Protein AF-A0A8T3THC9-F1 (afdb_monomer)

Secondary structure (DSSP, 8-state):
------HHHHHHHHHHTT-EEETTPPP-SSPEEEEEPSSS-EEEEE-S---SPP-EEE-

Sequence (59 aa):
HQFHADGDHFRAWARRRGYLFCRLSDVRELMRPVPIPGDEARWGVCDGLHPEAHELVPA

Foldseek 3Di:
DQQDLPPVVVLVVCLVVVEWEFPPARRDSDWDWDFDDDPDTYIYTHPPPDPDDGDTDRD

Radius of gyration: 11.05 Å; Cα contacts (8 Å, |Δi|>4): 98; chains: 1; bounding box: 31×24×23 Å

Structure (mmCIF, N/CA/C/O backbone):
data_AF-A0A8T3THC9-F1
#
_entry.id   AF-A0A8T3THC9-F1
#
loop_
_atom_site.group_PDB
_atom_site.id
_atom_site.type_symbol
_atom_site.label_atom_id
_atom_site.label_alt_id
_atom_site.label_comp_id
_atom_site.label_asym_id
_atom_site.label_entity_id
_atom_site.label_seq_id
_atom_site.pdbx_PDB_ins_code
_atom_site.Cartn_x
_atom_site.Cartn_y
_atom_site.Cartn_z
_atom_site.occupancy
_atom_site.B_iso_or_equiv
_atom_site.auth_seq_id
_atom_site.auth_comp_id
_atom_site.auth_asym_id
_atom_site.auth_atom_id
_atom_s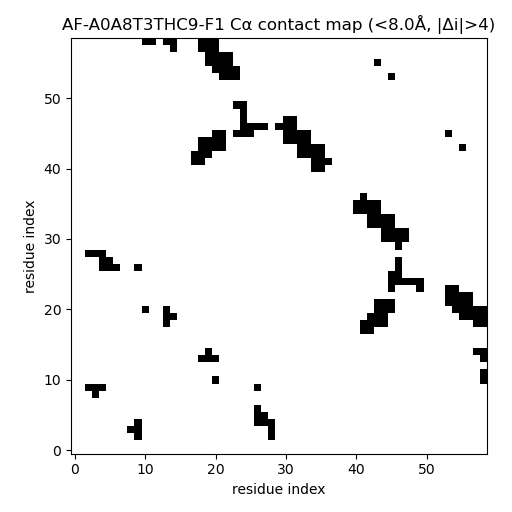ite.pdbx_PDB_model_num
ATOM 1 N N . HIS A 1 1 ? 20.773 -5.523 4.134 1.00 47.22 1 HIS A N 1
ATOM 2 C CA . HIS A 1 1 ? 19.379 -5.626 3.663 1.00 47.22 1 HIS A CA 1
ATOM 3 C C . HIS A 1 1 ? 19.132 -4.443 2.748 1.00 47.22 1 HIS A C 1
ATOM 5 O O . HIS A 1 1 ? 19.052 -3.335 3.256 1.00 47.22 1 HIS A O 1
ATOM 11 N N . GLN A 1 2 ? 19.147 -4.635 1.432 1.00 51.81 2 GLN A N 1
ATOM 12 C CA . GLN A 1 2 ? 18.858 -3.544 0.500 1.00 51.81 2 GLN A CA 1
ATOM 13 C C . GLN A 1 2 ? 17.383 -3.639 0.118 1.00 51.81 2 GLN A C 1
ATOM 15 O O . GLN A 1 2 ? 16.892 -4.720 -0.207 1.00 51.81 2 GLN A O 1
ATOM 20 N N . PHE A 1 3 ? 16.664 -2.530 0.255 1.00 56.72 3 PHE A N 1
ATOM 21 C CA . PHE A 1 3 ? 15.320 -2.408 -0.285 1.00 56.72 3 PHE A CA 1
ATOM 22 C C . PHE A 1 3 ? 15.498 -2.312 -1.802 1.00 56.72 3 PHE A C 1
ATOM 24 O O . PHE A 1 3 ? 16.071 -1.350 -2.300 1.00 56.72 3 PHE A O 1
ATOM 31 N N . HIS A 1 4 ? 15.136 -3.362 -2.532 1.00 63.50 4 HIS A N 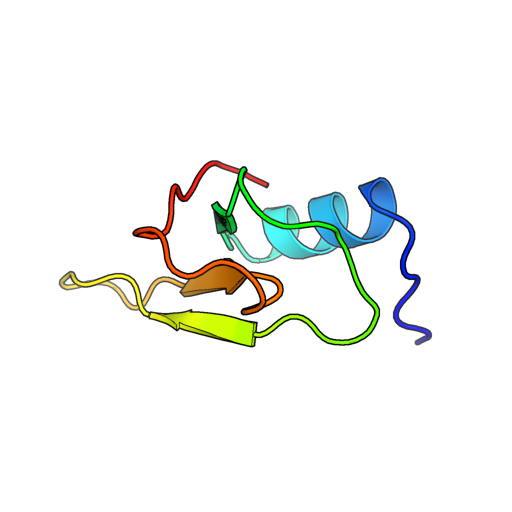1
ATOM 32 C CA . HIS A 1 4 ? 15.223 -3.347 -3.986 1.00 63.50 4 HIS A CA 1
ATOM 33 C C . HIS A 1 4 ? 13.915 -2.768 -4.520 1.00 63.50 4 HIS A C 1
ATOM 35 O O . HIS A 1 4 ? 12.850 -3.265 -4.166 1.00 63.50 4 HIS A O 1
ATOM 41 N N . ALA A 1 5 ? 13.990 -1.763 -5.397 1.00 68.44 5 ALA A N 1
ATOM 42 C CA . ALA A 1 5 ? 12.833 -1.248 -6.142 1.00 68.44 5 ALA A CA 1
ATOM 43 C C . ALA A 1 5 ? 12.230 -2.284 -7.121 1.00 68.44 5 ALA A C 1
ATOM 45 O O . ALA A 1 5 ? 11.313 -1.978 -7.874 1.00 68.44 5 ALA A O 1
ATOM 46 N N . ASP A 1 6 ? 12.753 -3.511 -7.110 1.00 85.56 6 ASP A N 1
ATOM 47 C CA . ASP A 1 6 ? 12.181 -4.665 -7.781 1.00 85.56 6 ASP A CA 1
ATOM 48 C C . ASP A 1 6 ? 10.785 -4.964 -7.2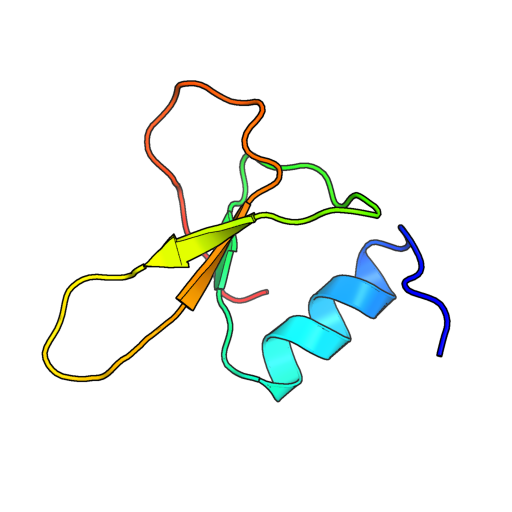12 1.00 85.56 6 ASP A C 1
ATOM 50 O O . ASP A 1 6 ? 10.610 -5.248 -6.017 1.00 85.56 6 ASP A O 1
ATOM 54 N N . GLY A 1 7 ? 9.790 -4.895 -8.097 1.00 86.94 7 GLY A N 1
ATOM 55 C CA . GLY A 1 7 ? 8.392 -5.106 -7.757 1.00 86.94 7 GLY A CA 1
ATOM 56 C C . GLY A 1 7 ? 8.122 -6.472 -7.133 1.00 86.94 7 GLY A C 1
ATOM 57 O O . GLY A 1 7 ? 7.359 -6.558 -6.171 1.00 86.94 7 GLY A O 1
ATOM 58 N N . ASP A 1 8 ? 8.780 -7.528 -7.603 1.00 89.81 8 ASP A N 1
ATOM 59 C CA . ASP A 1 8 ? 8.535 -8.893 -7.141 1.00 89.81 8 ASP A CA 1
ATOM 60 C C . ASP A 1 8 ? 9.118 -9.121 -5.748 1.00 89.81 8 ASP A C 1
ATOM 62 O O . ASP A 1 8 ? 8.469 -9.725 -4.881 1.00 89.81 8 ASP A O 1
ATOM 66 N N . HIS A 1 9 ? 10.311 -8.581 -5.486 1.00 89.81 9 HIS A N 1
ATOM 67 C CA . HIS A 1 9 ? 10.913 -8.622 -4.155 1.00 89.81 9 HIS A CA 1
ATOM 68 C C . HIS A 1 9 ? 10.068 -7.875 -3.123 1.00 89.81 9 HIS A C 1
ATOM 70 O O . HIS A 1 9 ? 9.810 -8.404 -2.034 1.00 89.81 9 HIS A O 1
ATOM 76 N N . PHE A 1 10 ? 9.594 -6.677 -3.467 1.00 90.38 10 PHE A N 1
ATOM 77 C CA . PHE A 1 10 ? 8.704 -5.913 -2.604 1.00 90.38 10 PHE A CA 1
ATOM 78 C C . PHE A 1 10 ? 7.383 -6.651 -2.347 1.00 90.38 10 PHE A C 1
ATOM 80 O O . PHE A 1 10 ? 6.990 -6.827 -1.191 1.00 90.38 10 PHE A O 1
ATOM 87 N N . ARG A 1 11 ? 6.721 -7.157 -3.395 1.00 90.56 11 ARG A N 1
ATOM 88 C CA . ARG A 1 11 ? 5.458 -7.901 -3.262 1.00 90.56 11 ARG A CA 1
ATOM 89 C C . ARG A 1 11 ? 5.622 -9.146 -2.401 1.00 90.56 11 ARG A C 1
ATOM 91 O O . ARG A 1 11 ? 4.791 -9.433 -1.542 1.00 90.56 11 ARG A O 1
ATOM 98 N N . ALA A 1 12 ? 6.722 -9.881 -2.569 1.00 92.75 12 ALA A N 1
ATOM 99 C CA . ALA A 1 12 ? 7.040 -11.027 -1.721 1.00 92.75 12 ALA A CA 1
ATOM 100 C C . ALA A 1 12 ? 7.264 -10.634 -0.252 1.00 92.75 12 ALA A C 1
ATOM 102 O O . ALA A 1 12 ? 6.880 -11.385 0.648 1.00 92.75 12 ALA A O 1
ATOM 103 N N . TRP A 1 13 ? 7.888 -9.485 0.008 1.00 91.19 13 TRP A N 1
ATOM 104 C CA . TRP A 1 13 ? 8.070 -8.949 1.357 1.00 91.19 13 TRP A CA 1
ATOM 105 C C . TRP A 1 13 ? 6.741 -8.530 2.002 1.00 91.19 13 TRP A C 1
ATOM 107 O O . TRP A 1 13 ? 6.521 -8.847 3.176 1.00 91.19 13 TRP A O 1
ATOM 117 N N . ALA A 1 14 ? 5.859 -7.877 1.239 1.00 93.25 14 ALA A N 1
ATOM 118 C CA . ALA A 1 14 ? 4.555 -7.403 1.698 1.00 93.25 14 ALA A CA 1
ATOM 119 C C . ALA A 1 14 ? 3.614 -8.573 2.022 1.00 93.25 14 ALA A C 1
ATOM 121 O O . ALA A 1 14 ? 3.064 -8.626 3.123 1.00 93.25 14 ALA A O 1
ATOM 122 N N . ARG A 1 15 ? 3.537 -9.584 1.142 1.00 94.31 15 ARG A N 1
ATOM 123 C CA . ARG A 1 15 ? 2.762 -10.817 1.380 1.00 94.31 15 ARG A CA 1
ATOM 124 C C . ARG A 1 15 ? 3.152 -11.524 2.670 1.00 94.31 15 ARG A C 1
ATOM 126 O O . ARG A 1 15 ? 2.285 -11.893 3.452 1.00 94.31 15 ARG A O 1
ATOM 133 N N . ARG A 1 16 ? 4.456 -11.671 2.932 1.00 94.31 16 ARG A N 1
ATOM 134 C CA . ARG A 1 16 ? 4.961 -12.309 4.164 1.00 94.31 16 ARG A CA 1
ATOM 135 C C . ARG A 1 16 ? 4.546 -11.579 5.443 1.00 94.31 16 ARG A C 1
ATOM 137 O O . ARG A 1 16 ? 4.597 -12.175 6.511 1.00 94.31 16 ARG A O 1
ATOM 144 N N . ARG A 1 17 ? 4.182 -10.300 5.345 1.00 92.12 17 ARG A N 1
ATOM 145 C CA . ARG A 1 17 ? 3.744 -9.453 6.464 1.00 92.12 17 ARG A CA 1
ATOM 146 C C . ARG A 1 17 ? 2.231 -9.242 6.502 1.00 92.12 17 ARG A C 1
ATOM 148 O O . ARG A 1 17 ? 1.756 -8.551 7.394 1.00 92.12 17 ARG A O 1
ATOM 155 N N . GLY A 1 18 ? 1.489 -9.801 5.544 1.00 94.31 18 GLY A N 1
ATOM 156 C CA . GLY A 1 18 ? 0.053 -9.558 5.404 1.00 94.31 18 GLY A CA 1
ATOM 157 C C . GLY A 1 18 ? -0.290 -8.124 4.989 1.00 94.31 18 GLY A C 1
ATOM 158 O O . GLY A 1 18 ? -1.408 -7.678 5.227 1.00 94.31 18 GLY A O 1
ATOM 159 N N . TYR A 1 19 ? 0.656 -7.384 4.402 1.00 95.44 19 TYR A N 1
ATOM 160 C CA . TYR A 1 19 ? 0.409 -6.017 3.940 1.00 95.44 19 TYR A CA 1
ATOM 161 C C . TYR A 1 19 ? -0.274 -6.034 2.570 1.00 95.44 19 TYR A C 1
ATOM 163 O O . TYR A 1 19 ? 0.090 -6.828 1.699 1.00 95.44 19 TYR A O 1
ATOM 171 N N . LEU A 1 20 ? -1.244 -5.139 2.375 1.00 96.50 20 LEU A N 1
ATOM 172 C CA . LEU A 1 20 ? -1.898 -4.921 1.081 1.00 96.50 20 LEU A CA 1
ATOM 173 C C . LEU A 1 20 ? -1.117 -3.913 0.234 1.00 96.50 20 LEU A C 1
ATOM 175 O O . LEU A 1 20 ? -0.450 -3.035 0.767 1.00 96.50 20 LEU A O 1
ATOM 179 N N . PHE A 1 21 ? -1.242 -3.986 -1.083 1.00 96.25 21 PHE A N 1
ATOM 180 C CA . PHE A 1 21 ? -0.617 -3.071 -2.031 1.00 96.25 21 PHE A CA 1
ATOM 181 C C . PHE A 1 21 ? -1.659 -2.190 -2.722 1.00 96.25 21 PHE A C 1
ATOM 183 O O . PHE A 1 21 ? -2.701 -2.689 -3.136 1.00 96.25 21 PHE A O 1
ATOM 190 N N . CYS A 1 22 ? -1.383 -0.896 -2.890 1.00 96.94 22 CYS A N 1
ATOM 191 C CA . CYS A 1 22 ? -2.218 -0.034 -3.722 1.00 96.94 22 CYS A CA 1
ATOM 192 C C . CYS A 1 22 ? -1.966 -0.323 -5.207 1.00 96.94 22 CYS A C 1
ATOM 194 O O . CYS A 1 22 ? -0.880 -0.046 -5.708 1.00 96.94 22 CYS A O 1
ATOM 196 N N . ARG A 1 23 ? -2.965 -0.833 -5.939 1.00 95.81 23 ARG A N 1
ATOM 197 C CA . ARG A 1 23 ? -2.811 -1.157 -7.375 1.00 95.81 23 ARG A CA 1
ATOM 198 C C . ARG A 1 23 ? -2.572 0.058 -8.281 1.00 95.81 23 ARG A C 1
ATOM 200 O O . ARG A 1 23 ? -2.244 -0.133 -9.445 1.00 95.81 23 ARG A O 1
ATOM 207 N N . LEU A 1 24 ? -2.766 1.268 -7.755 1.00 96.44 24 LEU A N 1
ATOM 208 C CA . LEU A 1 24 ? -2.503 2.536 -8.439 1.00 96.44 24 LEU A CA 1
ATOM 209 C C . LE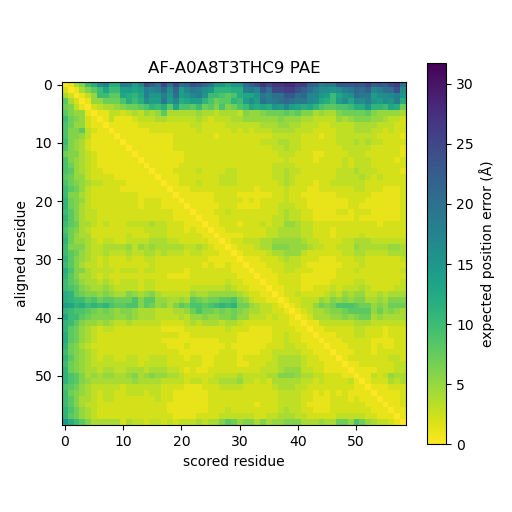U A 1 24 ? -1.060 3.029 -8.258 1.00 96.44 24 LEU A C 1
ATOM 211 O O . LEU A 1 24 ? -0.695 4.045 -8.838 1.00 96.44 24 LEU A O 1
ATOM 215 N N . SER A 1 25 ? -0.254 2.344 -7.443 1.00 94.06 25 SER A N 1
ATOM 216 C CA . SER A 1 25 ? 1.123 2.739 -7.160 1.00 94.06 25 SER A CA 1
ATOM 217 C C . SER A 1 25 ? 2.138 2.017 -8.033 1.00 94.06 25 SER A C 1
ATOM 219 O O . SER A 1 25 ? 1.954 0.853 -8.392 1.00 94.06 25 SER A O 1
ATOM 221 N N . ASP A 1 26 ? 3.279 2.667 -8.239 1.00 93.75 26 ASP A N 1
ATOM 222 C CA . ASP A 1 26 ? 4.513 1.993 -8.630 1.00 93.75 26 ASP A CA 1
ATOM 223 C C . ASP A 1 26 ? 5.271 1.495 -7.392 1.00 93.75 26 ASP A C 1
ATOM 225 O O . ASP A 1 26 ? 5.195 2.077 -6.306 1.00 93.75 26 ASP A O 1
ATOM 229 N N . VAL A 1 27 ? 6.048 0.417 -7.538 1.00 90.75 27 VAL A N 1
ATOM 230 C CA . VAL A 1 27 ? 6.982 0.001 -6.482 1.00 90.75 27 VAL A CA 1
ATOM 231 C C . VAL A 1 27 ? 8.209 0.902 -6.523 1.00 90.75 27 VAL A C 1
ATOM 233 O O . VAL A 1 27 ? 8.845 1.075 -7.560 1.00 90.75 27 VAL A O 1
ATOM 236 N N . ARG A 1 28 ? 8.543 1.485 -5.372 1.00 88.56 28 ARG A N 1
ATOM 237 C CA . ARG A 1 28 ? 9.631 2.452 -5.214 1.00 88.56 28 ARG A CA 1
ATOM 238 C C . ARG A 1 28 ? 10.468 2.101 -3.995 1.00 88.56 28 ARG A C 1
ATOM 240 O O . ARG A 1 28 ? 10.051 1.332 -3.135 1.00 88.56 28 ARG A O 1
ATOM 247 N N . GLU A 1 29 ? 11.642 2.715 -3.898 1.00 85.00 29 GLU A N 1
ATOM 248 C CA . GLU A 1 29 ? 12.525 2.543 -2.740 1.00 85.00 29 GLU A CA 1
ATOM 249 C C . GLU A 1 29 ? 11.876 3.017 -1.428 1.00 85.00 29 GLU A C 1
ATOM 251 O O . GLU A 1 29 ? 12.087 2.422 -0.374 1.00 85.00 29 GLU A O 1
ATOM 256 N N . LEU A 1 30 ? 11.031 4.051 -1.503 1.00 87.19 30 LEU A N 1
ATOM 257 C CA . LEU A 1 30 ? 10.239 4.532 -0.380 1.00 87.19 30 LEU A CA 1
ATOM 258 C C . LEU A 1 30 ? 8.752 4.301 -0.647 1.00 87.19 30 LEU A C 1
ATOM 260 O O . LEU A 1 30 ? 8.142 5.000 -1.454 1.00 87.19 30 LEU A O 1
ATOM 264 N N . MET A 1 31 ? 8.177 3.352 0.087 1.00 91.81 31 MET A N 1
ATOM 265 C CA . MET A 1 31 ? 6.736 3.111 0.136 1.00 91.81 31 MET A CA 1
ATOM 266 C C . MET A 1 31 ? 6.158 3.713 1.421 1.00 91.81 31 MET A C 1
ATOM 268 O O . MET A 1 31 ? 6.777 3.652 2.485 1.00 91.81 31 MET A O 1
ATOM 272 N N . ARG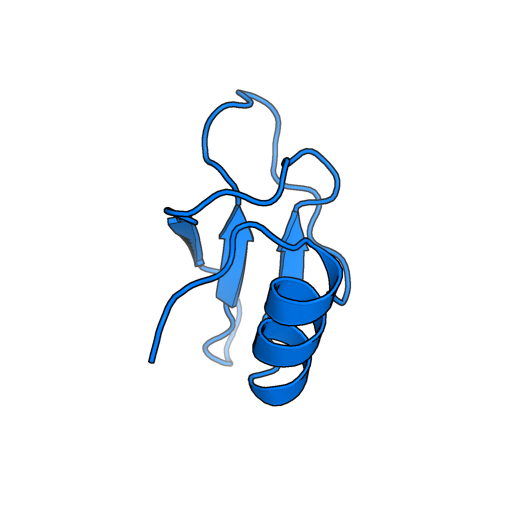 A 1 32 ? 4.963 4.292 1.335 1.00 94.31 32 ARG A N 1
ATOM 273 C CA . ARG A 1 32 ? 4.235 4.902 2.449 1.00 94.31 32 ARG A CA 1
ATOM 274 C C . ARG A 1 32 ? 3.182 3.937 3.002 1.00 94.31 32 ARG A C 1
ATOM 276 O O . ARG A 1 32 ? 2.457 3.325 2.215 1.00 94.31 32 ARG A O 1
ATOM 283 N N . PRO A 1 33 ? 3.069 3.797 4.334 1.00 95.12 33 PRO A N 1
ATOM 284 C CA . PRO A 1 33 ? 2.021 2.989 4.941 1.00 95.12 33 PRO A CA 1
ATOM 285 C C . PRO A 1 33 ? 0.659 3.681 4.816 1.00 95.12 33 PRO A C 1
ATOM 287 O O . PRO A 1 33 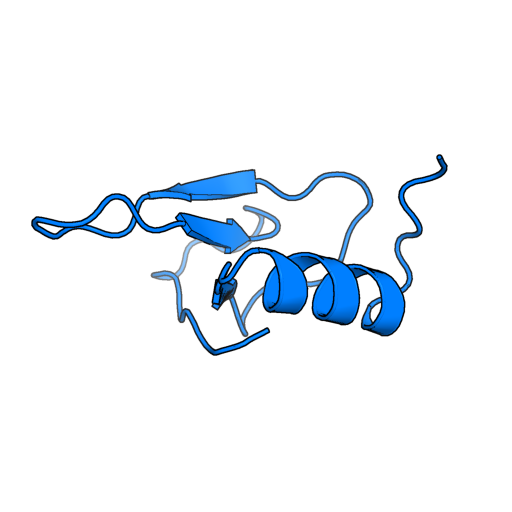? 0.545 4.892 4.996 1.00 95.12 33 PRO A O 1
ATOM 290 N N . VAL A 1 34 ? -0.375 2.885 4.564 1.00 95.69 34 VAL A N 1
ATOM 291 C CA . VAL A 1 34 ? -1.780 3.298 4.532 1.00 95.69 34 VAL A CA 1
ATOM 292 C C . VAL A 1 34 ? -2.511 2.549 5.650 1.00 95.69 34 VAL A C 1
ATOM 294 O O . VAL A 1 34 ? -2.607 1.321 5.574 1.00 95.69 34 VAL A O 1
ATOM 297 N N . PRO A 1 35 ? -3.004 3.224 6.703 1.00 94.69 35 PRO A N 1
ATOM 298 C CA . PRO A 1 35 ? -3.779 2.555 7.743 1.00 94.69 35 PRO A CA 1
ATOM 299 C C . PRO A 1 35 ? -5.123 2.083 7.177 1.00 94.69 35 PRO A C 1
ATOM 301 O O . PRO A 1 35 ? -5.826 2.848 6.518 1.00 94.69 35 PRO A O 1
ATOM 304 N N . ILE A 1 36 ? -5.489 0.828 7.442 1.00 93.25 36 ILE A N 1
ATOM 305 C CA . ILE A 1 36 ? -6.788 0.270 7.047 1.00 93.25 36 ILE A CA 1
ATOM 306 C C . ILE A 1 36 ? -7.712 0.299 8.270 1.00 93.25 36 ILE A C 1
ATOM 308 O O . ILE A 1 36 ? -7.387 -0.346 9.269 1.00 93.25 36 ILE A O 1
ATOM 312 N N . PRO A 1 37 ? -8.862 0.996 8.215 1.00 89.75 37 PRO A N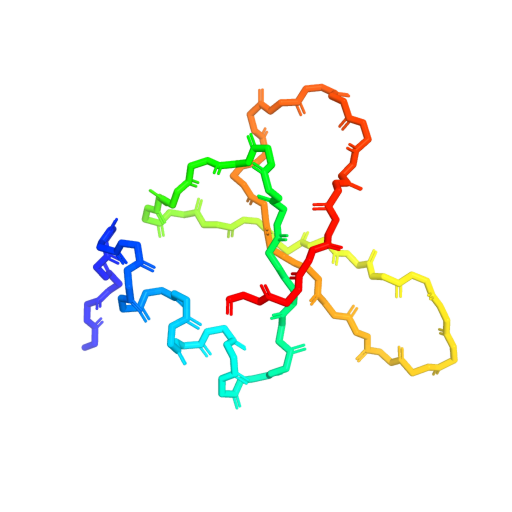 1
ATOM 313 C CA . PRO A 1 37 ? -9.823 1.000 9.315 1.00 89.75 37 PRO A CA 1
ATOM 314 C C . PRO A 1 37 ? -10.356 -0.405 9.650 1.00 89.75 37 PRO A C 1
ATOM 316 O O . PRO A 1 37 ? -10.545 -1.251 8.768 1.00 89.75 37 PRO A O 1
ATOM 319 N N . GLY A 1 38 ? -10.633 -0.644 10.930 1.00 90.62 38 GLY A N 1
ATOM 320 C CA . GLY A 1 38 ? -11.203 -1.888 11.449 1.00 90.62 38 GLY A CA 1
ATOM 321 C C . GLY A 1 38 ? -10.686 -2.219 12.848 1.00 90.62 38 GLY A C 1
ATOM 322 O O . GLY A 1 38 ? -9.821 -1.518 13.370 1.00 90.62 38 GLY A O 1
ATOM 323 N N . ASP A 1 39 ? -11.217 -3.293 13.433 1.00 88.50 39 ASP A N 1
ATOM 324 C CA . ASP A 1 39 ? -10.859 -3.724 14.793 1.00 88.50 39 ASP A CA 1
ATOM 325 C C . ASP A 1 39 ? -9.440 -4.313 14.870 1.00 88.50 39 ASP A C 1
ATOM 327 O O . ASP A 1 39 ? -8.758 -4.192 15.885 1.00 88.50 39 ASP A O 1
ATOM 331 N N . GLU A 1 40 ? -8.971 -4.928 13.780 1.00 90.81 40 GLU A N 1
ATOM 332 C CA . GLU A 1 40 ? -7.609 -5.445 13.660 1.00 90.81 40 GLU A CA 1
ATOM 333 C C . GLU A 1 40 ? -6.702 -4.442 12.938 1.00 90.81 40 GLU A C 1
ATOM 335 O O . GLU A 1 40 ? -7.026 -3.950 11.850 1.00 90.81 40 GLU A O 1
ATOM 340 N N . ALA A 1 41 ? -5.528 -4.185 13.522 1.00 89.19 41 ALA A N 1
ATOM 341 C CA . ALA A 1 41 ? -4.517 -3.313 12.941 1.00 89.19 41 ALA A CA 1
ATOM 342 C C . ALA A 1 41 ? -3.959 -3.913 11.641 1.00 89.19 41 ALA A C 1
ATOM 344 O O . ALA A 1 41 ? -3.167 -4.856 11.659 1.00 89.19 41 ALA A O 1
ATOM 345 N N . ARG A 1 42 ? -4.353 -3.336 10.502 1.00 93.88 42 ARG A N 1
ATOM 346 C CA . ARG A 1 42 ? -3.929 -3.763 9.164 1.00 93.88 42 ARG A CA 1
ATOM 347 C C . ARG A 1 42 ? -3.339 -2.599 8.381 1.00 93.88 42 ARG A C 1
ATOM 349 O O . ARG A 1 42 ? -3.709 -1.440 8.575 1.00 93.88 42 ARG A O 1
ATOM 356 N N . TRP A 1 43 ? -2.441 -2.936 7.461 1.00 96.25 43 TRP A N 1
ATOM 357 C CA . TRP A 1 43 ? -1.658 -1.962 6.713 1.00 96.25 43 TRP A CA 1
ATOM 358 C C . TRP A 1 43 ? -1.706 -2.235 5.213 1.00 96.25 43 TRP A C 1
ATOM 360 O O . TRP A 1 43 ? -1.493 -3.359 4.756 1.00 96.25 43 TRP A O 1
ATOM 370 N N . GLY A 1 44 ? -1.963 -1.178 4.452 1.00 96.31 44 GLY A N 1
ATOM 371 C CA . GLY A 1 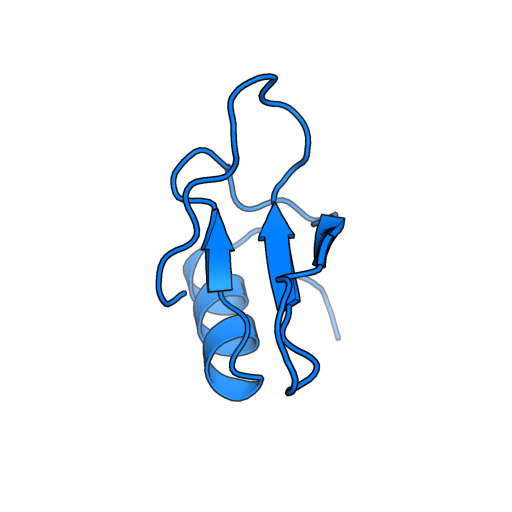44 ? -1.641 -1.083 3.038 1.00 96.31 44 GLY A CA 1
ATOM 372 C C . GLY A 1 44 ? -0.305 -0.368 2.823 1.00 96.31 44 GLY A C 1
ATOM 373 O O . GLY A 1 44 ? 0.222 0.279 3.730 1.00 96.31 44 GLY A O 1
ATOM 374 N N . VAL A 1 45 ? 0.233 -0.454 1.611 1.00 96.12 45 VAL A N 1
ATOM 375 C CA . VAL A 1 45 ? 1.420 0.283 1.165 1.00 96.12 45 VAL A CA 1
ATOM 376 C C . VAL A 1 45 ? 1.169 0.926 -0.201 1.00 96.12 45 VAL A C 1
ATOM 378 O O . VAL A 1 45 ? 0.641 0.284 -1.109 1.00 96.12 45 VAL A O 1
ATOM 381 N N . CYS A 1 46 ? 1.538 2.202 -0.326 1.00 96.25 46 CYS A N 1
ATOM 382 C CA . CYS A 1 46 ? 1.317 3.065 -1.490 1.00 96.25 46 CYS A CA 1
ATOM 383 C C . CYS A 1 46 ? 2.572 3.912 -1.763 1.00 96.25 46 CYS A C 1
ATOM 385 O O . CYS A 1 46 ? 3.329 4.206 -0.843 1.00 96.25 46 CYS A O 1
ATOM 387 N N . ASP A 1 47 ? 2.815 4.325 -3.002 1.00 94.56 47 ASP A N 1
ATOM 388 C CA . ASP A 1 47 ? 3.879 5.285 -3.337 1.00 94.56 47 ASP A CA 1
ATOM 389 C C . ASP A 1 47 ? 3.561 6.730 -2.903 1.00 94.56 47 ASP A C 1
ATOM 391 O O . ASP A 1 47 ? 4.467 7.546 -2.721 1.00 94.56 47 ASP A O 1
ATOM 395 N N . GLY A 1 48 ? 2.281 7.038 -2.683 1.00 94.88 48 GLY A N 1
ATOM 396 C CA . GLY A 1 48 ? 1.778 8.336 -2.241 1.00 94.88 48 GLY A CA 1
ATOM 397 C C . GLY A 1 48 ? 1.872 9.435 -3.295 1.00 94.88 48 GLY A C 1
ATOM 398 O O . GLY A 1 48 ? 1.917 10.607 -2.925 1.00 94.88 48 GLY A O 1
ATOM 399 N N . LEU A 1 49 ? 1.955 9.075 -4.578 1.00 95.62 49 LEU A N 1
ATOM 400 C CA . LEU A 1 49 ? 2.041 10.038 -5.683 1.00 95.62 49 LEU A CA 1
ATOM 401 C C . LEU A 1 49 ? 0.692 10.317 -6.348 1.00 95.62 49 LEU A C 1
ATOM 403 O O . LEU A 1 49 ? 0.555 11.316 -7.053 1.00 95.62 49 LEU A O 1
ATOM 407 N N . HIS A 1 50 ? -0.287 9.448 -6.121 1.00 94.44 50 HIS A N 1
ATOM 408 C CA . HIS A 1 50 ? -1.596 9.520 -6.748 1.00 94.44 50 HIS A CA 1
ATOM 409 C C . HIS A 1 50 ? -2.616 10.208 -5.807 1.00 94.44 50 HIS A C 1
ATOM 411 O O . HIS A 1 50 ? -2.575 9.979 -4.592 1.00 94.44 50 HIS A O 1
ATOM 417 N N . PRO A 1 51 ? -3.501 11.086 -6.319 1.00 94.00 51 PRO A N 1
ATOM 418 C CA . PRO A 1 51 ? -4.511 11.780 -5.512 1.00 94.00 51 PRO A CA 1
ATOM 419 C C . PRO A 1 51 ? -5.781 10.952 -5.258 1.00 94.00 51 PRO A C 1
ATOM 421 O O . PRO A 1 51 ? -6.596 11.324 -4.414 1.00 94.00 51 PRO A O 1
ATOM 424 N N . GLU A 1 52 ? -5.993 9.871 -6.009 1.00 96.06 52 GLU A N 1
ATOM 425 C CA . GLU A 1 52 ? -7.178 9.023 -5.909 1.00 96.06 52 GLU A CA 1
ATOM 426 C C . GLU A 1 52 ? -7.239 8.277 -4.573 1.00 96.06 52 GLU A C 1
ATOM 428 O O . GLU A 1 52 ? -6.240 8.078 -3.879 1.00 96.06 52 GLU A O 1
ATOM 433 N N . ALA A 1 53 ? -8.433 7.792 -4.233 1.00 94.94 53 ALA A N 1
ATOM 434 C CA . ALA A 1 53 ? -8.583 6.861 -3.128 1.00 94.94 53 ALA A CA 1
ATOM 435 C C . ALA A 1 53 ? -7.739 5.597 -3.366 1.00 94.94 53 ALA A C 1
ATOM 437 O O . ALA A 1 53 ? -7.655 5.087 -4.483 1.00 94.94 53 ALA A O 1
ATOM 438 N N . HIS A 1 54 ? -7.123 5.081 -2.303 1.00 96.44 54 HIS A N 1
ATOM 439 C CA . HIS A 1 54 ? -6.306 3.879 -2.406 1.00 96.44 54 HIS A CA 1
ATOM 440 C C . HIS A 1 54 ? -7.147 2.651 -2.733 1.00 96.44 54 HIS A C 1
ATOM 442 O O . HIS A 1 54 ? -8.139 2.348 -2.069 1.00 96.44 54 HIS A O 1
ATOM 448 N N . GLU A 1 55 ? -6.664 1.883 -3.699 1.00 96.81 55 GLU A N 1
ATOM 449 C CA . GLU A 1 55 ? -7.265 0.623 -4.106 1.00 96.81 55 GLU A CA 1
ATOM 450 C C . GLU A 1 55 ? -6.358 -0.521 -3.668 1.00 96.81 55 GLU A C 1
ATOM 452 O O . GLU A 1 55 ? -5.456 -0.961 -4.386 1.00 96.81 55 GLU A O 1
ATOM 457 N N . LEU A 1 56 ? -6.569 -0.948 -2.425 1.00 96.25 56 LEU A N 1
ATOM 458 C CA . LEU A 1 56 ? -5.730 -1.935 -1.763 1.00 96.25 56 LEU A CA 1
ATOM 459 C C . LEU A 1 56 ? -6.107 -3.355 -2.194 1.00 96.25 56 LEU A C 1
ATOM 461 O O . LEU A 1 56 ? -7.248 -3.786 -2.040 1.00 96.25 56 LEU A O 1
ATOM 465 N N . VAL A 1 57 ? -5.120 -4.094 -2.689 1.00 95.75 57 VAL A N 1
ATOM 466 C CA . VAL A 1 57 ? -5.227 -5.493 -3.113 1.00 95.75 57 VAL A CA 1
ATOM 467 C C . VAL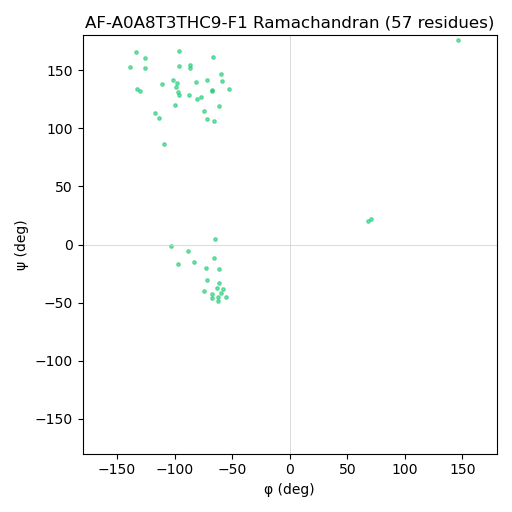 A 1 57 ? -4.168 -6.342 -2.403 1.00 95.75 57 VAL A C 1
ATOM 469 O O . VAL A 1 57 ? -3.180 -5.795 -1.910 1.00 95.75 57 VAL A O 1
ATOM 472 N N . PRO A 1 58 ? -4.324 -7.673 -2.323 1.00 94.56 58 PRO A N 1
ATOM 473 C CA . PRO A 1 58 ? -3.230 -8.543 -1.897 1.00 94.56 58 PRO A CA 1
ATOM 474 C C . PRO A 1 58 ? -1.966 -8.281 -2.732 1.00 94.56 58 PRO A C 1
ATOM 476 O O . PRO A 1 58 ? -2.055 -8.138 -3.952 1.00 94.56 58 PRO A O 1
ATOM 479 N N . ALA A 1 59 ? -0.816 -8.161 -2.061 1.00 87.25 59 ALA A N 1
ATOM 480 C CA . ALA A 1 59 ? 0.448 -7.771 -2.687 1.00 87.25 59 ALA A CA 1
ATOM 481 C C . ALA A 1 59 ? 1.012 -8.815 -3.659 1.00 87.25 59 ALA A C 1
ATOM 483 O O . ALA A 1 59 ? 0.931 -10.026 -3.356 1.00 87.25 59 ALA A O 1
#

Mean predicted aligned error: 3.82 Å

pLDDT: mean 90.06, std 10.59, range [47.22, 96.94]

Solvent-accessible surface area (backbone atoms only — not comparable to full-atom values): 3600 Å² total; per-residue (Å²): 137,80,79,58,50,47,55,66,62,46,28,54,55,30,45,78,70,70,29,25,28,24,75,85,42,65,67,50,75,68,66,40,80,38,83,44,91,71,96,60,94,44,42,30,37,32,49,77,82,68,91,68,82,82,51,69,37,86,68